Protein AF-A0A6I1F9F4-F1 (afdb_monomer_lite)

Foldseek 3Di:
DPPPVVVVVVVVLVVCLVPLPDPPPDQPDPVRHGLCVQCVDPQLVVLQVCLVVQWWKFWDFAPDPDTDDTWHFSHRRRQWTWTANDNVDGPDIDIDGSVRTPHIDTD

Sequence (107 aa):
MVDDSNESVFQLIQQFAVSCNLPTHNNNCTCGREKSDCQNSSLASDLASAGRFGIPVSLFVEGQVEPLDPLSVLNVCDCLVILTDDVSNPSFFYVFTTCSINGFVTE

Radius of gyration: 13.98 Å; chains: 1; bounding box: 34×39×30 Å

Secondary structure (DSSP, 8-state):
---HHHHHHHHHHHHHHHH-------SB-TTSSBHHHHHTSHHHHHHHHHHHHT--EEEEETT-SSPPPPBEEEEEETTEEEEES-SSS-S-EEEEEGGGEEEEEE-

Structure (mmCIF, N/CA/C/O backbone):
data_AF-A0A6I1F9F4-F1
#
_entry.id   AF-A0A6I1F9F4-F1
#
loop_
_atom_site.group_PDB
_atom_site.id
_atom_site.type_symbol
_atom_site.label_atom_id
_atom_site.label_alt_id
_atom_site.label_comp_id
_atom_site.label_asym_id
_atom_site.label_entity_id
_atom_site.label_seq_id
_atom_site.pdbx_PDB_ins_code
_atom_site.Cartn_x
_atom_site.Cartn_y
_atom_site.Cartn_z
_atom_site.occupancy
_atom_site.B_iso_or_equiv
_atom_site.auth_seq_id
_atom_site.auth_comp_id
_atom_site.auth_asym_id
_atom_site.auth_atom_id
_atom_site.pdbx_PDB_model_num
ATOM 1 N N . MET A 1 1 ? 15.067 28.239 -2.906 1.00 43.44 1 MET A N 1
ATOM 2 C CA . MET A 1 1 ? 13.721 28.354 -2.319 1.00 43.44 1 MET A CA 1
ATOM 3 C C . MET A 1 1 ? 13.159 26.956 -2.354 1.00 43.44 1 MET A C 1
ATOM 5 O O . MET A 1 1 ? 12.851 26.480 -3.437 1.00 43.44 1 MET A O 1
ATOM 9 N N . VAL A 1 2 ? 13.240 26.254 -1.226 1.00 48.97 2 VAL A N 1
ATOM 10 C CA . VAL A 1 2 ? 12.591 24.949 -1.078 1.00 48.97 2 VAL A CA 1
ATOM 11 C C . VAL A 1 2 ? 11.096 25.246 -1.055 1.00 48.97 2 VAL A C 1
ATOM 13 O O . VAL A 1 2 ? 10.675 26.222 -0.440 1.00 48.97 2 VAL A O 1
ATOM 16 N N . ASP A 1 3 ? 10.338 24.521 -1.860 1.00 54.44 3 ASP A N 1
ATOM 17 C CA . ASP A 1 3 ? 8.913 24.752 -2.051 1.00 54.44 3 ASP A CA 1
ATOM 18 C C . ASP A 1 3 ? 8.164 24.286 -0.793 1.00 54.44 3 ASP A C 1
ATOM 20 O O . ASP A 1 3 ? 7.819 23.111 -0.677 1.00 54.44 3 ASP A O 1
ATOM 24 N N . ASP A 1 4 ? 7.969 25.200 0.169 1.00 62.16 4 ASP A N 1
ATOM 25 C CA . ASP A 1 4 ? 7.296 24.968 1.464 1.00 62.16 4 ASP A CA 1
ATOM 26 C C . ASP A 1 4 ? 5.935 24.254 1.307 1.00 62.16 4 ASP A C 1
ATOM 28 O O . ASP A 1 4 ? 5.444 23.594 2.228 1.00 62.16 4 ASP A O 1
ATOM 32 N N . SER A 1 5 ? 5.316 24.351 0.125 1.00 64.38 5 SER A N 1
ATOM 33 C CA . SER A 1 5 ? 4.062 23.672 -0.191 1.00 64.38 5 SER A CA 1
ATOM 34 C C . SER A 1 5 ? 4.210 22.147 -0.304 1.00 64.38 5 SER A C 1
ATOM 36 O O . SER A 1 5 ? 3.360 21.417 0.208 1.00 64.38 5 SER A O 1
ATOM 38 N N . ASN A 1 6 ? 5.306 21.647 -0.886 1.00 66.88 6 ASN A N 1
ATOM 39 C CA . ASN A 1 6 ? 5.526 20.210 -1.083 1.00 66.88 6 ASN A CA 1
ATOM 40 C C . ASN A 1 6 ? 5.860 19.499 0.230 1.00 66.88 6 ASN A C 1
ATOM 42 O O . ASN A 1 6 ? 5.352 18.408 0.482 1.00 66.88 6 ASN A O 1
ATOM 46 N N . GLU A 1 7 ? 6.657 20.132 1.094 1.00 74.44 7 GLU A N 1
ATOM 47 C CA . GLU A 1 7 ? 6.973 19.592 2.421 1.00 74.44 7 GLU A CA 1
ATOM 48 C C . GLU A 1 7 ? 5.710 19.507 3.295 1.00 74.44 7 GLU A C 1
ATOM 50 O O . GLU A 1 7 ? 5.474 18.504 3.969 1.00 74.44 7 GLU A O 1
ATOM 55 N N . SER A 1 8 ? 4.827 20.504 3.189 1.00 79.00 8 SER A N 1
ATOM 56 C CA . SER A 1 8 ? 3.533 20.516 3.879 1.00 79.00 8 SER A CA 1
ATOM 57 C C . SER A 1 8 ? 2.599 19.391 3.407 1.00 79.00 8 SER A C 1
ATOM 59 O O . SER A 1 8 ? 1.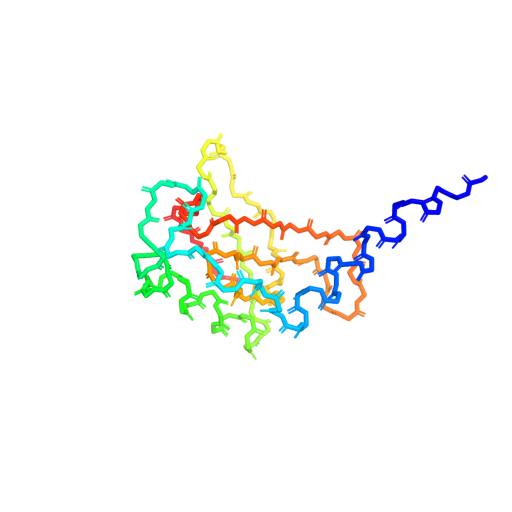945 18.744 4.225 1.00 79.00 8 SER A O 1
ATOM 61 N N . VAL A 1 9 ? 2.539 19.122 2.095 1.00 82.06 9 VAL A N 1
ATOM 62 C CA . VAL A 1 9 ? 1.735 18.020 1.530 1.00 82.06 9 VAL A CA 1
ATOM 63 C C . VAL A 1 9 ? 2.296 16.661 1.944 1.00 82.06 9 VAL A C 1
ATOM 65 O O . VAL A 1 9 ? 1.536 15.770 2.320 1.00 82.06 9 VAL A O 1
ATOM 68 N N . PHE A 1 10 ? 3.618 16.507 1.924 1.00 83.75 10 PHE A N 1
ATOM 69 C CA . PHE A 1 10 ? 4.281 15.276 2.339 1.00 83.75 10 PHE A CA 1
ATOM 70 C C . PHE A 1 10 ? 3.988 14.943 3.808 1.00 83.75 10 PHE A C 1
ATOM 72 O O . PHE A 1 10 ? 3.551 13.835 4.127 1.00 83.75 10 PHE A O 1
ATOM 79 N N . 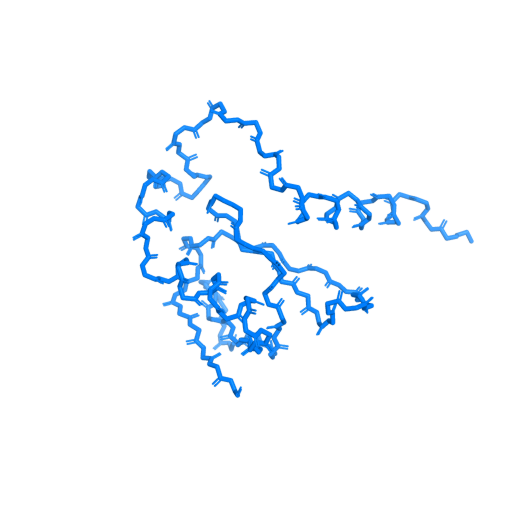GLN A 1 11 ? 4.127 15.933 4.697 1.00 83.75 11 GLN A N 1
ATOM 80 C CA . GLN A 1 11 ? 3.783 15.784 6.112 1.00 83.75 11 GLN A CA 1
ATOM 81 C C . GLN A 1 11 ? 2.295 15.485 6.320 1.00 83.75 11 GLN A C 1
ATOM 83 O O . GLN A 1 11 ? 1.948 14.688 7.192 1.00 83.75 11 GLN A O 1
ATOM 88 N N . LEU A 1 12 ? 1.409 16.071 5.510 1.00 83.44 12 LEU A N 1
ATOM 89 C CA . LEU A 1 12 ? -0.022 15.781 5.572 1.00 83.44 12 LEU A CA 1
ATOM 90 C C . LEU A 1 12 ? -0.319 14.315 5.228 1.00 83.44 12 LEU A C 1
ATOM 92 O O . LEU A 1 12 ? -1.084 13.673 5.946 1.00 83.44 12 LEU A O 1
ATOM 96 N N . ILE A 1 13 ? 0.295 13.768 4.173 1.00 81.81 13 ILE A N 1
ATOM 97 C CA . ILE A 1 13 ? 0.127 12.356 3.787 1.00 81.81 13 ILE A CA 1
ATOM 98 C C . ILE A 1 13 ? 0.666 11.436 4.883 1.00 81.81 13 ILE A C 1
ATOM 100 O O . ILE A 1 13 ? 0.011 10.458 5.239 1.00 81.81 13 ILE A O 1
ATOM 104 N N . GLN A 1 14 ? 1.810 11.775 5.476 1.00 84.38 14 GLN A N 1
ATOM 105 C CA . GLN A 1 14 ? 2.377 11.008 6.581 1.00 84.38 14 GLN A CA 1
ATOM 106 C C . GLN A 1 14 ? 1.454 11.009 7.812 1.00 84.38 14 GLN A C 1
ATOM 108 O O . GLN A 1 14 ? 1.155 9.953 8.370 1.00 84.38 14 GLN A O 1
ATOM 113 N N . GLN A 1 15 ? 0.940 12.175 8.217 1.00 84.38 15 GLN A N 1
ATOM 114 C CA . GLN A 1 15 ? -0.020 12.282 9.323 1.00 84.38 15 GLN A CA 1
ATOM 115 C C . GLN A 1 15 ? -1.329 11.544 9.022 1.00 84.38 15 GLN A C 1
ATOM 117 O O . GLN A 1 15 ? -1.910 10.903 9.904 1.00 84.38 15 GLN A O 1
ATOM 122 N N . PHE A 1 16 ? -1.790 11.605 7.774 1.00 83.81 16 PHE A N 1
ATOM 123 C CA . PHE A 1 16 ? -2.958 10.872 7.311 1.00 83.81 16 PHE A CA 1
ATOM 124 C C . PHE A 1 16 ? -2.747 9.358 7.409 1.00 83.81 16 PHE A C 1
ATOM 126 O O . PHE A 1 16 ? -3.592 8.663 7.971 1.00 83.81 16 PHE A O 1
ATOM 133 N N . ALA A 1 17 ? -1.599 8.859 6.950 1.00 84.00 17 ALA A N 1
ATOM 134 C CA . ALA A 1 17 ? -1.261 7.444 6.999 1.00 84.00 17 ALA A CA 1
ATOM 135 C C . ALA A 1 17 ? -1.192 6.905 8.429 1.00 84.00 17 ALA A C 1
ATOM 137 O O . ALA A 1 17 ? -1.635 5.791 8.686 1.00 84.00 17 ALA A O 1
ATOM 138 N N . VAL A 1 18 ? -0.691 7.702 9.374 1.00 82.00 18 VAL A N 1
ATOM 139 C CA . VAL A 1 18 ? -0.614 7.304 10.786 1.00 82.00 18 VAL A CA 1
ATOM 140 C C . VAL A 1 18 ? -1.984 7.335 11.466 1.00 82.00 18 VAL A C 1
ATOM 142 O O . VAL A 1 18 ? -2.292 6.459 12.271 1.00 82.00 18 VAL A O 1
ATOM 145 N N . SER A 1 19 ? -2.813 8.339 11.173 1.00 80.56 19 SER A N 1
ATOM 146 C CA . SER A 1 19 ? -4.075 8.547 11.894 1.00 80.56 19 SER A CA 1
ATOM 147 C C . SER A 1 19 ? -5.283 7.836 11.283 1.00 80.56 19 SER A C 1
ATOM 149 O O . SER A 1 19 ? -6.260 7.613 11.993 1.00 80.56 19 SER A O 1
ATOM 151 N N . CYS A 1 20 ? -5.255 7.512 9.984 1.00 79.88 20 CYS A N 1
ATOM 152 C CA . CYS A 1 20 ? -6.416 7.063 9.204 1.00 79.88 20 CYS A CA 1
ATOM 153 C C . CYS A 1 20 ? -7.697 7.885 9.463 1.00 79.88 20 CYS A C 1
ATOM 155 O O . CYS A 1 20 ? -8.809 7.360 9.366 1.00 79.88 20 CYS A O 1
ATOM 157 N N . ASN A 1 21 ? -7.572 9.176 9.791 1.00 65.19 21 ASN A N 1
ATOM 158 C CA . ASN A 1 21 ? -8.711 10.043 10.087 1.00 65.19 21 ASN A CA 1
ATOM 159 C C . ASN A 1 21 ? -9.422 10.458 8.793 1.00 65.19 21 ASN A C 1
ATOM 161 O O . ASN A 1 21 ? -9.326 11.597 8.337 1.00 65.19 21 ASN A O 1
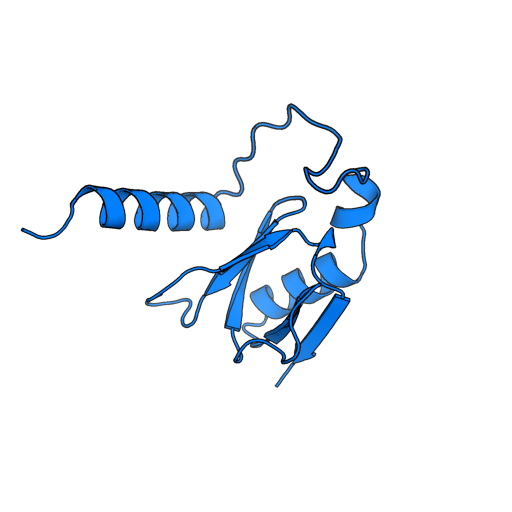ATOM 165 N N . LEU A 1 22 ? -10.142 9.519 8.183 1.00 63.09 22 LEU A N 1
ATOM 166 C CA . LEU A 1 22 ? -11.062 9.810 7.095 1.00 63.09 22 LEU A CA 1
ATOM 167 C C . LEU A 1 22 ? -12.386 10.313 7.683 1.00 63.09 22 LEU A C 1
ATOM 169 O O . LEU A 1 22 ? -12.975 9.614 8.513 1.00 63.09 22 LEU A O 1
ATOM 173 N N . PRO A 1 23 ? -12.897 11.487 7.265 1.00 54.94 23 PRO A N 1
ATOM 174 C CA . PRO A 1 23 ? -14.267 11.861 7.580 1.00 54.94 23 PRO A CA 1
ATOM 175 C C . PRO A 1 23 ? -15.201 10.768 7.046 1.00 54.94 23 PRO A C 1
ATOM 177 O O . PRO A 1 23 ? -15.279 10.525 5.844 1.00 54.94 23 PRO A O 1
ATOM 180 N N . THR A 1 24 ? -15.899 10.087 7.953 1.00 53.31 24 THR A N 1
ATOM 181 C CA . THR A 1 24 ? -16.736 8.895 7.717 1.00 53.31 24 THR A CA 1
ATOM 182 C C . THR A 1 24 ? -18.044 9.196 6.979 1.00 53.31 24 THR A C 1
ATOM 184 O O . THR A 1 24 ? -19.049 8.517 7.164 1.00 53.31 24 THR A O 1
ATOM 187 N N . HIS A 1 25 ? -18.066 10.219 6.129 1.00 48.72 25 HIS A N 1
ATOM 188 C CA . HIS A 1 25 ? -19.299 10.736 5.544 1.00 48.72 25 HIS A CA 1
ATOM 189 C C . HIS A 1 25 ? -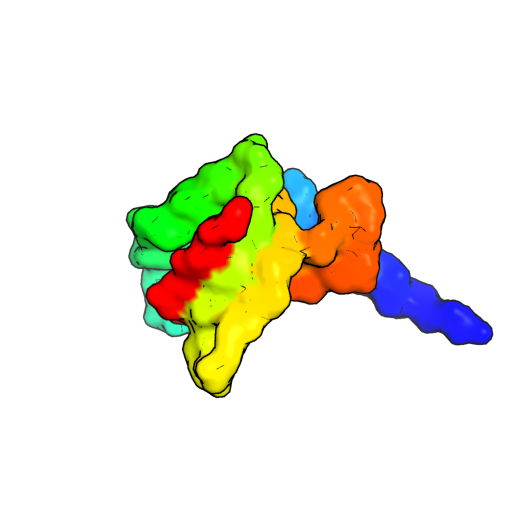19.718 10.063 4.233 1.00 48.72 25 HIS A C 1
ATOM 191 O O . HIS A 1 25 ? -20.753 10.437 3.687 1.00 48.72 25 HIS A O 1
ATOM 197 N N . ASN A 1 26 ? -18.979 9.063 3.736 1.00 59.38 26 ASN A N 1
ATOM 198 C CA . ASN A 1 26 ? -19.348 8.363 2.509 1.00 59.38 26 ASN A CA 1
ATOM 199 C C . ASN A 1 26 ? -19.216 6.840 2.653 1.00 59.38 26 ASN A C 1
ATOM 201 O O . ASN A 1 26 ? -18.151 6.328 2.992 1.00 59.38 26 ASN A O 1
ATOM 205 N N . ASN A 1 27 ? -20.309 6.122 2.380 1.00 62.91 27 ASN A N 1
ATOM 206 C CA . ASN A 1 27 ? -20.346 4.653 2.369 1.00 62.91 27 ASN A CA 1
ATOM 207 C C . ASN A 1 27 ? -19.792 4.060 1.062 1.00 62.91 27 ASN A C 1
ATOM 209 O O . ASN A 1 27 ? -19.745 2.842 0.911 1.00 62.91 27 ASN A O 1
ATOM 213 N N . ASN A 1 28 ? -19.372 4.909 0.123 1.00 64.31 28 ASN A N 1
ATOM 214 C CA . ASN A 1 28 ? -18.853 4.505 -1.176 1.00 64.31 28 ASN A CA 1
ATOM 215 C C . ASN A 1 28 ? -17.385 4.900 -1.307 1.00 64.31 28 ASN A C 1
ATOM 217 O O . ASN A 1 28 ? -16.996 6.009 -0.932 1.00 64.31 28 ASN A O 1
ATOM 221 N N . CYS A 1 29 ? -16.590 4.018 -1.907 1.00 69.69 29 CYS A N 1
ATOM 222 C CA . CYS A 1 29 ? -15.265 4.379 -2.386 1.00 69.69 29 CYS A CA 1
ATOM 223 C C . CYS A 1 29 ? -15.397 5.263 -3.637 1.00 69.69 29 CYS A C 1
ATOM 225 O O . CYS A 1 29 ? -16.315 5.097 -4.445 1.00 69.69 29 CYS A O 1
ATOM 227 N N . THR A 1 30 ? -14.417 6.133 -3.885 1.00 68.25 30 THR A N 1
ATOM 228 C CA . THR A 1 30 ? -14.345 6.972 -5.100 1.00 68.25 30 THR A CA 1
ATOM 229 C C . THR A 1 30 ? -14.256 6.165 -6.403 1.00 68.25 30 THR A C 1
ATOM 231 O O . THR A 1 30 ? -14.442 6.719 -7.480 1.00 68.25 30 THR A O 1
ATOM 234 N N . CYS A 1 31 ? -14.012 4.855 -6.312 1.00 68.50 31 CYS A N 1
ATOM 235 C CA . CYS A 1 31 ? -13.971 3.913 -7.428 1.00 68.50 31 CYS A CA 1
ATOM 236 C C . CYS A 1 31 ? -15.359 3.387 -7.862 1.00 68.50 31 CYS A C 1
ATOM 238 O O . CYS A 1 31 ? -15.441 2.456 -8.658 1.00 68.50 31 CYS A O 1
ATOM 240 N N . GLY A 1 32 ? -16.454 3.928 -7.312 1.00 67.81 32 GLY A N 1
ATOM 241 C CA . GLY A 1 32 ? -17.821 3.525 -7.666 1.00 67.81 32 GLY A CA 1
ATOM 242 C C . GLY A 1 32 ? -18.273 2.188 -7.069 1.00 67.81 32 GLY A C 1
ATOM 243 O O . GLY A 1 32 ? -19.329 1.688 -7.446 1.00 67.81 32 GLY A O 1
ATOM 244 N N . ARG A 1 33 ? -17.492 1.618 -6.143 1.00 69.12 33 ARG A N 1
ATOM 245 C CA . ARG A 1 33 ? -17.848 0.421 -5.368 1.00 69.12 33 ARG A CA 1
ATOM 246 C C . ARG A 1 33 ? -18.244 0.790 -3.947 1.00 69.12 33 ARG A C 1
ATOM 248 O O . ARG A 1 33 ? -17.791 1.812 -3.417 1.00 69.12 33 ARG A O 1
ATOM 255 N N . GLU A 1 34 ? -19.062 -0.058 -3.332 1.00 72.75 34 GLU A N 1
ATOM 256 C CA . GLU A 1 34 ? -19.361 0.086 -1.914 1.00 72.75 34 GLU A CA 1
ATOM 257 C C . GLU A 1 34 ? -18.084 -0.104 -1.099 1.00 72.75 34 GLU A C 1
ATOM 259 O O . GLU A 1 34 ? -17.221 -0.930 -1.404 1.00 72.75 34 GLU A O 1
ATOM 264 N N . LYS A 1 35 ? -17.966 0.680 -0.033 1.00 70.12 35 LYS A N 1
ATOM 265 C CA . LYS A 1 35 ? -16.835 0.626 0.886 1.00 70.12 35 LYS A CA 1
ATOM 266 C C . LYS A 1 35 ? -16.599 -0.779 1.440 1.00 70.12 35 LYS A C 1
ATOM 268 O O . LYS A 1 35 ? -15.455 -1.220 1.519 1.00 70.12 35 LYS A O 1
ATOM 273 N N . SER A 1 36 ? -17.671 -1.509 1.739 1.00 69.31 36 SER A N 1
ATOM 274 C CA . SER A 1 36 ? -17.621 -2.901 2.191 1.00 69.31 36 SER A CA 1
ATOM 275 C C . SER A 1 36 ? -16.948 -3.841 1.197 1.00 69.31 36 SER A C 1
ATOM 277 O O . SER A 1 36 ? -16.230 -4.735 1.634 1.00 69.31 36 SER A O 1
ATOM 279 N N . ASP A 1 37 ? -17.130 -3.642 -0.108 1.00 71.81 37 ASP A N 1
ATOM 280 C CA . ASP A 1 37 ? -16.555 -4.526 -1.131 1.00 71.81 37 ASP A CA 1
ATOM 281 C C . ASP A 1 37 ? -15.036 -4.371 -1.215 1.00 71.81 37 ASP A C 1
ATOM 283 O O . ASP A 1 37 ? -14.301 -5.318 -1.493 1.00 71.81 37 ASP A O 1
ATOM 287 N N . CYS A 1 38 ? -14.559 -3.161 -0.950 1.00 73.19 38 CYS A N 1
ATOM 288 C CA . CYS A 1 38 ? -13.154 -2.802 -1.046 1.00 73.19 38 CYS A CA 1
ATOM 289 C C . CYS A 1 38 ? -12.412 -3.061 0.267 1.00 73.19 38 CYS A C 1
ATOM 291 O O . CYS A 1 38 ? -11.322 -3.633 0.254 1.00 73.19 38 CYS A O 1
ATOM 293 N N . GLN A 1 39 ? -13.015 -2.684 1.398 1.00 69.12 39 GLN A N 1
ATOM 294 C CA . GLN A 1 39 ? -12.452 -2.880 2.735 1.00 69.12 39 GLN A CA 1
ATOM 295 C C . GLN A 1 39 ? -12.437 -4.345 3.170 1.00 69.12 39 GLN A C 1
ATOM 297 O O . GLN A 1 39 ? -11.477 -4.773 3.803 1.00 69.12 39 GLN A O 1
ATOM 302 N N . ASN A 1 40 ? -13.483 -5.113 2.846 1.00 66.19 40 ASN A N 1
ATOM 303 C CA . ASN A 1 40 ? -13.575 -6.525 3.235 1.00 66.19 40 ASN A CA 1
ATOM 304 C C . ASN A 1 40 ? -12.991 -7.463 2.174 1.00 66.19 40 ASN A C 1
ATOM 306 O O . ASN A 1 40 ? -13.187 -8.677 2.245 1.00 66.19 40 ASN A O 1
ATOM 310 N N . SER A 1 41 ? -12.293 -6.918 1.177 1.00 77.88 41 SER A N 1
ATOM 311 C CA . SER A 1 41 ? -11.546 -7.743 0.240 1.00 77.88 41 SER A CA 1
ATOM 312 C C . SER A 1 41 ? -10.365 -8.399 0.959 1.00 77.88 41 SER A C 1
ATOM 314 O O . SER A 1 41 ? -9.689 -7.763 1.772 1.00 77.88 41 SER A O 1
ATOM 316 N N . SER A 1 42 ? -10.081 -9.663 0.628 1.00 85.38 42 SER A N 1
ATOM 317 C CA . SER A 1 42 ? -8.882 -10.352 1.128 1.00 85.38 42 SER A CA 1
ATOM 318 C C . SER A 1 42 ? -7.610 -9.574 0.779 1.00 85.38 42 SER A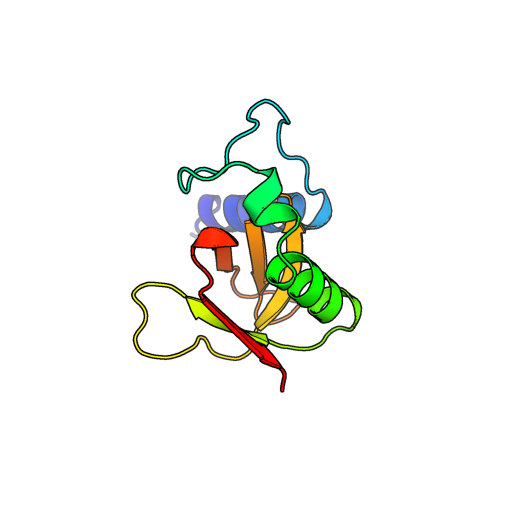 C 1
ATOM 320 O O . SER A 1 42 ? -6.685 -9.495 1.574 1.00 85.38 42 SER A O 1
ATOM 322 N N . LEU A 1 43 ? -7.609 -8.893 -0.369 1.00 89.88 43 LEU A N 1
ATOM 323 C CA . LEU A 1 43 ? -6.522 -8.031 -0.813 1.00 89.88 43 LEU A CA 1
ATOM 324 C C . LEU A 1 43 ? -6.193 -6.925 0.204 1.00 89.88 43 LEU A C 1
ATOM 326 O O . LEU A 1 43 ? -5.031 -6.739 0.555 1.00 89.88 43 LEU A O 1
ATOM 330 N N . ALA A 1 44 ? -7.205 -6.205 0.698 1.00 89.50 44 ALA A N 1
ATOM 331 C CA . ALA A 1 44 ? -7.004 -5.144 1.680 1.00 89.50 44 ALA A CA 1
ATOM 332 C C . ALA A 1 44 ? -6.473 -5.699 3.011 1.00 89.50 44 ALA A C 1
ATOM 334 O O . ALA A 1 44 ? -5.553 -5.122 3.595 1.00 89.50 44 ALA A O 1
ATOM 335 N N . SER A 1 45 ? -7.010 -6.836 3.474 1.00 90.06 45 SER A N 1
ATOM 336 C CA . SER A 1 45 ? -6.532 -7.482 4.702 1.00 90.06 45 SER A CA 1
ATOM 337 C C . SER A 1 45 ? -5.113 -8.032 4.574 1.00 90.06 45 SER A C 1
ATOM 339 O O . SER A 1 45 ? -4.335 -7.946 5.528 1.00 90.06 45 SER A O 1
ATOM 341 N N . ASP A 1 46 ? -4.756 -8.566 3.409 1.00 94.00 46 ASP A N 1
ATOM 342 C CA . ASP A 1 46 ? -3.440 -9.149 3.171 1.00 94.00 46 ASP A CA 1
ATOM 343 C C . ASP A 1 46 ? -2.377 -8.050 3.038 1.00 94.00 46 ASP A C 1
ATOM 345 O O . ASP A 1 46 ? -1.322 -8.148 3.660 1.00 94.00 46 ASP A O 1
ATOM 349 N N . LEU A 1 47 ? -2.684 -6.942 2.352 1.00 94.12 47 LEU A N 1
ATOM 350 C CA . LEU A 1 47 ? -1.815 -5.758 2.302 1.00 94.12 47 LEU A CA 1
ATOM 351 C C . LEU A 1 47 ? -1.624 -5.126 3.687 1.00 94.12 47 LEU A C 1
ATOM 353 O O . LEU A 1 47 ? -0.504 -4.787 4.068 1.00 94.12 47 LEU A O 1
ATOM 357 N N . ALA A 1 48 ? -2.695 -5.016 4.480 1.00 92.94 48 ALA A N 1
ATOM 358 C CA . ALA A 1 48 ? -2.593 -4.553 5.862 1.00 92.94 48 ALA A CA 1
ATOM 359 C C . ALA A 1 48 ? -1.711 -5.487 6.710 1.00 92.94 48 ALA A C 1
ATOM 361 O O . ALA A 1 48 ? -0.982 -5.031 7.592 1.00 92.94 48 ALA A O 1
ATOM 362 N N . SER A 1 49 ? -1.760 -6.794 6.443 1.00 94.00 49 SER A N 1
ATOM 363 C CA . SER A 1 49 ? -0.911 -7.778 7.116 1.00 94.00 49 SER A CA 1
ATOM 364 C C . SER A 1 49 ? 0.548 -7.647 6.683 1.00 94.00 49 SER A C 1
ATOM 366 O O . SER A 1 49 ? 1.419 -7.625 7.548 1.00 94.00 49 SER A O 1
ATOM 368 N N . ALA A 1 50 ? 0.817 -7.472 5.387 1.00 94.44 50 ALA A N 1
ATOM 369 C CA . ALA A 1 50 ? 2.159 -7.213 4.871 1.00 94.44 50 ALA A CA 1
ATOM 370 C C . ALA A 1 50 ? 2.792 -5.991 5.556 1.00 94.44 50 ALA A C 1
ATOM 372 O O . ALA A 1 50 ? 3.892 -6.097 6.093 1.00 94.44 50 ALA A O 1
ATOM 373 N N . GLY A 1 51 ? 2.050 -4.883 5.677 1.00 92.75 51 GLY A N 1
ATOM 374 C CA . GLY A 1 51 ? 2.506 -3.696 6.409 1.00 92.75 51 GLY A CA 1
ATOM 375 C C . GLY A 1 51 ? 2.824 -3.969 7.883 1.00 92.75 51 GLY A C 1
ATOM 376 O O . GLY A 1 51 ? 3.870 -3.561 8.381 1.00 92.75 51 GLY A O 1
ATOM 377 N N . ARG A 1 52 ? 1.977 -4.736 8.585 1.00 92.62 52 ARG A N 1
ATOM 378 C CA . ARG A 1 52 ? 2.212 -5.113 9.995 1.00 92.62 52 ARG A CA 1
ATOM 379 C C . ARG A 1 52 ? 3.465 -5.958 10.199 1.00 92.62 52 ARG A C 1
ATOM 381 O O . ARG A 1 52 ? 4.105 -5.837 11.241 1.00 92.62 52 ARG A O 1
ATOM 388 N N . PHE A 1 53 ? 3.784 -6.827 9.246 1.00 93.38 53 PHE A N 1
ATOM 389 C CA . PHE A 1 53 ? 4.972 -7.677 9.302 1.00 93.38 53 PHE A CA 1
ATOM 390 C C . PHE A 1 53 ? 6.205 -7.032 8.657 1.00 93.38 53 PHE A C 1
ATOM 392 O O . PHE A 1 53 ? 7.275 -7.634 8.692 1.00 93.38 53 PHE A O 1
ATOM 399 N N . GLY A 1 54 ? 6.077 -5.822 8.101 1.00 92.19 54 GLY A N 1
ATOM 400 C CA . GLY A 1 54 ? 7.160 -5.149 7.388 1.00 92.19 54 GLY A CA 1
ATOM 401 C C . GLY A 1 54 ? 7.583 -5.885 6.115 1.00 92.19 54 GLY A C 1
ATOM 402 O O . GLY A 1 54 ? 8.755 -5.844 5.758 1.00 92.19 54 GLY A O 1
ATOM 403 N N . ILE A 1 55 ? 6.652 -6.593 5.469 1.00 94.38 55 ILE A N 1
ATOM 404 C CA . ILE A 1 55 ? 6.894 -7.335 4.230 1.00 94.38 55 ILE A CA 1
ATOM 405 C C . ILE A 1 55 ? 6.689 -6.372 3.051 1.00 94.38 55 ILE A C 1
ATOM 407 O O . ILE A 1 55 ? 5.577 -5.851 2.898 1.00 94.38 55 ILE A O 1
ATOM 411 N N . PRO A 1 56 ? 7.719 -6.122 2.224 1.00 94.94 56 PRO A N 1
ATOM 412 C CA . PRO A 1 56 ? 7.577 -5.323 1.015 1.00 94.94 56 PRO A CA 1
ATOM 413 C C . PRO A 1 56 ? 6.638 -5.991 0.007 1.00 94.94 56 PRO A C 1
ATOM 415 O O . PRO A 1 56 ? 6.570 -7.218 -0.092 1.00 94.94 56 PRO A O 1
ATOM 418 N N . VAL A 1 57 ? 5.920 -5.175 -0.761 1.00 95.94 57 VAL A N 1
ATOM 419 C CA . VAL A 1 57 ? 4.983 -5.641 -1.786 1.00 95.94 57 VAL A CA 1
ATOM 420 C C . VAL A 1 57 ? 5.201 -4.922 -3.109 1.00 95.94 57 VAL A C 1
ATOM 422 O O . VAL A 1 57 ? 5.349 -3.702 -3.144 1.00 95.94 57 VAL A O 1
ATOM 425 N N . SER A 1 58 ? 5.127 -5.667 -4.207 1.00 95.56 58 SER A N 1
ATOM 426 C CA . SER A 1 58 ? 5.011 -5.110 -5.557 1.00 95.56 58 SER A CA 1
ATOM 427 C C . SER A 1 58 ? 3.558 -5.177 -6.001 1.00 95.56 58 SER A C 1
ATOM 429 O O . SER A 1 58 ? 2.975 -6.262 -6.099 1.00 95.56 58 SER A O 1
ATOM 431 N N . LEU A 1 59 ? 2.949 -4.014 -6.240 1.00 94.44 59 LEU A N 1
ATOM 432 C CA . LEU A 1 59 ? 1.538 -3.910 -6.612 1.00 94.44 59 LEU A CA 1
ATOM 433 C C . LEU A 1 59 ? 1.337 -4.016 -8.124 1.00 94.44 59 LEU A C 1
ATOM 435 O O . LEU A 1 59 ? 2.068 -3.407 -8.902 1.00 94.44 59 LEU A O 1
ATOM 439 N N . PHE A 1 60 ? 0.265 -4.700 -8.519 1.00 93.62 60 PHE A N 1
ATOM 440 C CA . PHE A 1 60 ? -0.277 -4.673 -9.874 1.00 93.62 60 PHE A CA 1
ATOM 441 C C . PHE A 1 60 ? -1.461 -3.713 -9.902 1.00 93.62 60 PHE A C 1
ATOM 443 O O . PHE A 1 60 ? -2.549 -4.048 -9.427 1.00 93.62 60 PHE A O 1
ATOM 450 N N . VAL A 1 61 ? -1.255 -2.517 -10.444 1.00 92.06 61 VAL A N 1
ATOM 451 C CA . VAL A 1 61 ? -2.287 -1.476 -10.521 1.00 92.06 61 VAL A CA 1
ATOM 452 C C . VAL A 1 61 ? -2.948 -1.492 -11.900 1.00 92.06 61 VAL A C 1
ATOM 454 O O . VAL A 1 61 ? -2.296 -1.710 -12.921 1.00 92.06 61 VAL A O 1
ATOM 457 N N . GLU A 1 62 ? -4.261 -1.277 -11.948 1.00 88.31 62 GLU A N 1
ATOM 458 C CA . GLU A 1 62 ? -5.021 -1.197 -13.194 1.00 88.31 62 GLU A CA 1
ATOM 459 C C . GLU A 1 62 ? -4.432 -0.141 -14.144 1.00 88.31 62 GLU A C 1
ATOM 461 O O . GLU A 1 62 ? -4.138 0.989 -13.754 1.00 88.31 62 GLU A O 1
ATOM 466 N N . GLY A 1 63 ? -4.253 -0.519 -15.412 1.00 86.94 63 GLY A N 1
ATOM 467 C CA . GLY A 1 63 ? -3.685 0.350 -16.445 1.00 86.94 63 GLY A CA 1
ATOM 468 C C . GLY A 1 63 ? -2.154 0.394 -16.487 1.00 86.94 63 GLY A C 1
ATOM 469 O O . GLY A 1 63 ? -1.609 0.958 -17.435 1.00 86.94 63 GLY A O 1
ATOM 470 N N . GLN A 1 64 ? -1.452 -0.220 -15.528 1.00 86.81 64 GLN A N 1
ATOM 471 C CA . GLN A 1 64 ? -0.002 -0.400 -15.605 1.00 86.81 64 GLN A CA 1
ATOM 472 C C . GLN A 1 64 ? 0.365 -1.693 -16.344 1.00 86.81 64 GLN A C 1
ATOM 474 O O . GLN A 1 64 ? -0.338 -2.700 -16.263 1.00 86.81 64 GLN A O 1
ATOM 479 N N . VAL A 1 65 ? 1.469 -1.642 -17.094 1.00 87.06 65 VAL A N 1
ATOM 480 C CA . VAL A 1 65 ? 2.005 -2.793 -17.844 1.00 87.06 65 VAL A CA 1
ATOM 481 C C . VAL A 1 65 ? 2.928 -3.636 -16.966 1.00 87.06 65 VAL A C 1
ATOM 483 O O . VAL A 1 65 ? 2.934 -4.859 -17.083 1.00 87.06 65 VAL A O 1
ATOM 486 N N . GLU A 1 66 ? 3.676 -2.984 -16.077 1.00 90.00 66 GLU A N 1
ATOM 487 C CA . GLU A 1 66 ? 4.614 -3.619 -15.153 1.00 90.00 66 GLU A CA 1
ATOM 488 C C . GLU A 1 66 ? 4.217 -3.318 -13.701 1.00 90.00 66 GLU A C 1
ATOM 490 O O . GLU A 1 66 ? 3.586 -2.284 -13.451 1.00 90.00 66 GLU A O 1
ATOM 495 N N . PRO A 1 67 ? 4.543 -4.215 -12.750 1.00 88.62 67 PRO A N 1
ATOM 496 C CA . PRO A 1 67 ? 4.332 -3.957 -11.332 1.00 88.62 67 PRO A CA 1
ATOM 497 C C . PRO A 1 67 ? 5.179 -2.776 -10.862 1.00 88.62 67 PRO A C 1
ATOM 499 O O . PRO A 1 67 ? 6.215 -2.462 -11.448 1.00 88.62 67 PRO A O 1
ATOM 502 N N . LEU A 1 68 ? 4.774 -2.172 -9.751 1.00 90.50 68 LEU A N 1
ATOM 503 C CA . LEU A 1 68 ? 5.646 -1.243 -9.040 1.00 90.50 68 LEU A CA 1
ATOM 504 C C . LEU A 1 68 ? 6.846 -1.981 -8.436 1.00 90.50 68 LEU A C 1
ATOM 506 O O . LEU A 1 68 ? 6.731 -3.147 -8.037 1.00 90.50 68 LEU A O 1
ATOM 510 N N . ASP A 1 69 ? 7.961 -1.259 -8.299 1.00 92.88 69 ASP A N 1
ATOM 511 C CA . ASP A 1 69 ? 9.074 -1.683 -7.448 1.00 92.88 69 ASP A CA 1
ATOM 512 C C . ASP A 1 69 ? 8.558 -2.046 -6.040 1.00 92.88 69 ASP A C 1
ATOM 514 O O . ASP A 1 69 ? 7.506 -1.542 -5.633 1.00 92.88 69 ASP A O 1
ATOM 518 N N . PRO A 1 70 ? 9.246 -2.921 -5.287 1.00 94.88 70 PRO A N 1
ATOM 519 C CA . PRO A 1 70 ? 8.813 -3.296 -3.945 1.00 94.88 70 PRO A CA 1
ATOM 520 C C . PRO A 1 70 ? 8.661 -2.078 -3.024 1.00 94.88 70 PRO A C 1
ATOM 522 O O . PRO A 1 70 ? 9.587 -1.284 -2.853 1.00 94.88 70 PRO A O 1
ATOM 525 N N . LEU A 1 71 ? 7.488 -1.945 -2.403 1.00 95.56 71 LEU A N 1
ATOM 526 C CA . LEU A 1 71 ? 7.141 -0.853 -1.494 1.00 95.56 71 LEU A CA 1
ATOM 527 C C . LEU A 1 71 ? 6.704 -1.392 -0.135 1.00 95.56 71 LEU A C 1
ATOM 529 O O . LEU A 1 71 ? 6.087 -2.449 -0.021 1.00 95.56 71 LEU A O 1
ATOM 533 N N . SER A 1 72 ? 6.948 -0.611 0.907 1.00 95.31 72 SER A N 1
ATOM 534 C CA . SER A 1 72 ? 6.423 -0.871 2.242 1.00 95.31 72 SER A CA 1
ATOM 535 C C . SER A 1 72 ? 4.991 -0.355 2.360 1.00 95.31 72 SER A C 1
ATOM 537 O O . SER A 1 72 ? 4.721 0.819 2.094 1.00 95.31 72 SER A O 1
ATOM 539 N N . VAL A 1 73 ? 4.063 -1.205 2.807 1.00 94.62 73 VAL A N 1
ATOM 540 C CA . VAL A 1 73 ? 2.699 -0.767 3.140 1.00 94.62 73 VAL A CA 1
ATOM 541 C C . VAL A 1 73 ? 2.738 -0.036 4.477 1.00 94.62 73 VAL A C 1
ATOM 543 O O . VAL A 1 73 ? 2.958 -0.649 5.520 1.00 94.62 73 VAL A O 1
ATOM 546 N N . LEU A 1 74 ? 2.500 1.273 4.454 1.00 93.06 74 LEU A N 1
ATOM 547 C CA . LEU A 1 74 ? 2.477 2.087 5.664 1.00 93.06 74 LEU A CA 1
ATOM 548 C C . LEU A 1 74 ? 1.148 1.924 6.404 1.00 93.06 74 LEU A C 1
ATOM 550 O O . LEU A 1 74 ? 1.130 1.745 7.621 1.00 93.06 74 LEU A O 1
ATOM 554 N N . ASN A 1 75 ? 0.031 1.982 5.671 1.00 91.88 75 ASN A N 1
ATOM 555 C CA . ASN A 1 75 ? -1.290 1.713 6.226 1.00 91.88 75 ASN A CA 1
ATOM 556 C C . ASN A 1 75 ? -2.330 1.407 5.139 1.00 91.88 75 ASN A C 1
ATOM 558 O O . ASN A 1 75 ? -2.176 1.791 3.978 1.00 91.88 75 ASN A O 1
ATOM 562 N N . VAL A 1 76 ? -3.425 0.764 5.542 1.00 90.06 76 VAL A N 1
ATOM 563 C CA . VAL A 1 76 ? -4.637 0.603 4.732 1.00 90.06 76 VAL A CA 1
ATOM 564 C C . VAL A 1 76 ? -5.773 1.320 5.455 1.00 90.06 76 VAL A C 1
ATOM 566 O O . VAL A 1 76 ? -6.318 0.825 6.442 1.00 90.06 76 VAL A O 1
ATOM 569 N N . CYS A 1 77 ? -6.105 2.517 4.979 1.00 85.69 77 CYS A N 1
ATOM 570 C CA . CYS A 1 77 ? -7.155 3.359 5.535 1.00 85.69 77 CYS A CA 1
ATOM 571 C C . CYS A 1 77 ? -8.370 3.310 4.613 1.00 85.69 77 CYS A C 1
ATOM 573 O O . CYS A 1 77 ? -8.377 3.927 3.550 1.00 85.69 77 CYS A O 1
ATOM 575 N N . ASP A 1 78 ? -9.429 2.629 5.038 1.00 82.88 78 ASP A N 1
ATOM 576 C CA . ASP A 1 78 ? -10.636 2.501 4.225 1.00 82.88 78 ASP A CA 1
ATOM 577 C C . ASP A 1 78 ? -10.370 1.818 2.872 1.00 82.88 78 ASP A C 1
ATOM 579 O O . ASP A 1 78 ? -9.799 0.730 2.838 1.00 82.88 78 ASP A O 1
ATOM 583 N N . CYS A 1 79 ? -10.762 2.440 1.764 1.00 85.31 79 CYS A N 1
ATOM 584 C CA . CYS A 1 79 ? -10.449 1.965 0.430 1.00 85.31 79 CYS A CA 1
ATOM 585 C C . CYS A 1 79 ? -9.058 2.409 -0.032 1.00 85.31 79 CYS A C 1
ATOM 587 O O . CYS A 1 79 ? -8.770 2.240 -1.207 1.00 85.31 79 CYS A O 1
ATOM 589 N N . LEU A 1 80 ? -8.232 3.037 0.810 1.00 88.62 80 LEU A N 1
ATOM 590 C CA . LEU A 1 80 ? -6.928 3.571 0.423 1.00 88.62 80 LEU A CA 1
ATOM 591 C C . LEU A 1 80 ? -5.797 2.715 0.985 1.00 88.62 80 LEU A C 1
ATOM 593 O O . LEU A 1 80 ? -5.750 2.432 2.179 1.00 88.62 80 LEU A O 1
ATOM 597 N N . VAL A 1 81 ? -4.854 2.365 0.122 1.00 92.19 81 VAL A N 1
ATOM 598 C CA . VAL A 1 81 ? -3.578 1.747 0.476 1.00 92.19 81 VAL A CA 1
ATOM 599 C C . VAL A 1 81 ? -2.506 2.810 0.326 1.00 92.19 81 VAL A C 1
ATOM 601 O O . VAL A 1 81 ? -2.373 3.410 -0.741 1.00 92.19 81 VAL A O 1
ATOM 604 N N . ILE A 1 82 ? -1.765 3.048 1.402 1.00 93.38 82 ILE A N 1
ATOM 605 C CA . ILE A 1 82 ? -0.692 4.035 1.450 1.00 93.38 82 ILE A CA 1
ATOM 606 C C . ILE A 1 82 ? 0.625 3.281 1.555 1.00 93.38 82 ILE A C 1
ATOM 608 O O . ILE A 1 82 ? 0.816 2.484 2.477 1.00 93.38 82 ILE A O 1
ATOM 612 N N . LEU A 1 83 ? 1.523 3.537 0.611 1.00 94.94 83 LEU A N 1
ATOM 613 C CA . LEU A 1 83 ? 2.812 2.870 0.498 1.00 94.94 83 LEU A CA 1
ATOM 614 C C . LEU A 1 83 ? 3.954 3.877 0.428 1.00 94.94 83 LEU A C 1
ATOM 616 O O . LEU A 1 83 ? 3.751 5.035 0.062 1.00 94.94 83 LEU A O 1
ATOM 620 N N . THR A 1 84 ? 5.150 3.412 0.758 1.00 94.44 84 THR A N 1
ATOM 621 C CA . THR A 1 84 ? 6.392 4.189 0.762 1.00 94.44 84 THR A CA 1
ATOM 622 C C . THR A 1 84 ? 7.580 3.304 0.391 1.00 94.44 84 THR A C 1
ATOM 624 O O . THR A 1 84 ? 7.493 2.083 0.509 1.00 94.44 84 THR A O 1
ATOM 627 N N . ASP A 1 85 ? 8.691 3.898 -0.035 1.00 93.69 85 ASP A N 1
ATOM 628 C CA . ASP A 1 85 ? 9.974 3.201 -0.170 1.00 93.69 85 ASP A CA 1
ATOM 629 C C . ASP A 1 85 ? 10.526 2.727 1.176 1.00 93.69 85 ASP A C 1
ATOM 631 O O . ASP A 1 85 ? 10.901 1.566 1.320 1.00 93.69 85 ASP A O 1
ATOM 635 N N . ASP A 1 86 ? 10.531 3.609 2.174 1.00 89.19 86 ASP A N 1
ATOM 636 C CA . ASP A 1 86 ? 11.058 3.336 3.513 1.00 89.19 86 ASP A CA 1
ATOM 637 C C . ASP A 1 86 ? 10.068 3.837 4.575 1.00 89.19 86 ASP A C 1
ATOM 639 O O . ASP A 1 86 ? 9.528 4.941 4.485 1.00 89.19 86 ASP A O 1
ATOM 643 N N . VAL A 1 87 ? 9.793 3.009 5.584 1.00 86.62 87 VAL A N 1
ATOM 644 C CA . VAL A 1 87 ? 8.885 3.339 6.697 1.00 86.62 87 VAL A CA 1
ATOM 645 C C . VAL A 1 87 ? 9.530 4.310 7.693 1.00 86.62 87 VAL A C 1
ATOM 647 O O . VAL A 1 87 ? 8.840 5.126 8.302 1.00 86.62 87 VAL A O 1
ATOM 650 N N . SER A 1 88 ? 10.846 4.222 7.875 1.00 87.94 88 SER A N 1
ATOM 651 C CA . SER A 1 88 ? 11.618 5.038 8.817 1.00 87.94 88 SER A CA 1
ATOM 652 C C . SER A 1 88 ? 11.961 6.407 8.240 1.00 87.94 88 SER A C 1
ATOM 654 O O . SER A 1 88 ? 11.954 7.396 8.972 1.00 87.94 88 SER A O 1
ATOM 656 N N . ASN A 1 89 ? 12.272 6.464 6.943 1.00 88.75 89 ASN A N 1
ATOM 657 C CA . ASN A 1 89 ? 12.641 7.697 6.253 1.00 88.75 89 ASN A CA 1
ATOM 658 C C . ASN A 1 89 ? 12.072 7.732 4.821 1.00 88.75 89 ASN A C 1
ATOM 660 O O . ASN A 1 89 ? 12.829 7.552 3.867 1.00 88.75 89 ASN A O 1
ATOM 664 N N . PRO A 1 90 ? 10.752 7.936 4.672 1.00 89.38 90 PRO A N 1
ATOM 665 C CA . PRO A 1 90 ? 10.083 7.917 3.375 1.00 89.38 90 PRO A CA 1
ATOM 666 C C . PRO A 1 90 ? 10.614 9.027 2.458 1.00 89.38 90 PRO A C 1
ATOM 668 O O . PRO A 1 90 ? 10.707 10.183 2.876 1.00 89.38 90 PRO A O 1
ATOM 671 N N . SER A 1 91 ? 10.908 8.699 1.199 1.00 90.00 91 SER A N 1
ATOM 672 C CA . SER A 1 91 ? 11.270 9.677 0.159 1.00 90.00 91 SER A CA 1
ATOM 673 C C . SER A 1 91 ? 10.077 10.025 -0.732 1.00 90.00 91 SER A C 1
ATOM 675 O O . SER A 1 91 ? 10.003 11.123 -1.287 1.00 90.00 91 SER A O 1
ATOM 677 N N . PHE A 1 92 ? 9.133 9.094 -0.882 1.00 89.31 92 PHE A N 1
ATOM 678 C CA . PHE A 1 92 ? 7.907 9.270 -1.655 1.00 89.31 92 PHE A CA 1
ATOM 679 C C . PHE A 1 92 ? 6.763 8.435 -1.084 1.00 89.31 92 PHE A C 1
ATOM 681 O O . PHE A 1 92 ? 6.970 7.384 -0.486 1.00 89.31 92 PHE A O 1
ATOM 688 N N . PHE A 1 93 ? 5.534 8.889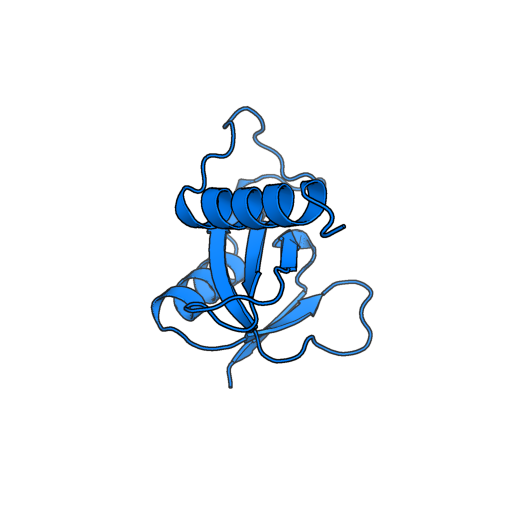 -1.326 1.00 90.75 93 PHE A N 1
ATOM 689 C CA . PHE A 1 93 ? 4.329 8.144 -0.986 1.00 90.75 93 PHE A CA 1
ATOM 690 C C . PHE A 1 93 ? 3.544 7.787 -2.238 1.00 90.75 93 PHE A C 1
ATOM 692 O O . PHE A 1 93 ? 3.327 8.627 -3.112 1.00 90.75 93 PHE A O 1
ATOM 699 N N . TYR A 1 94 ? 3.035 6.562 -2.261 1.00 92.25 94 TYR A N 1
ATOM 700 C CA . TYR A 1 94 ? 2.005 6.140 -3.193 1.00 92.25 94 TYR A CA 1
ATOM 701 C C . TYR A 1 94 ? 0.689 5.962 -2.452 1.00 92.25 94 TYR A C 1
ATOM 703 O O . TYR A 1 94 ? 0.645 5.375 -1.372 1.00 92.25 94 TYR A O 1
ATOM 711 N N . VAL A 1 95 ? -0.395 6.455 -3.044 1.00 90.75 95 VAL A N 1
ATOM 712 C CA . VAL A 1 95 ? -1.745 6.286 -2.509 1.00 90.75 95 VAL A CA 1
ATOM 713 C C . VAL A 1 95 ? -2.615 5.704 -3.609 1.00 90.75 95 VAL A C 1
ATOM 715 O O . VAL A 1 95 ? -2.874 6.362 -4.616 1.00 90.75 95 VAL A O 1
ATOM 718 N N . PHE A 1 96 ? -3.072 4.472 -3.411 1.00 90.56 96 PHE A N 1
ATOM 719 C CA . PHE A 1 96 ? -3.954 3.780 -4.346 1.00 90.56 96 PHE A CA 1
ATOM 720 C C . PHE A 1 96 ? -5.283 3.463 -3.696 1.00 90.56 96 PHE A C 1
ATOM 722 O O . PHE A 1 96 ? -5.356 3.205 -2.497 1.00 90.56 96 PHE A O 1
ATOM 729 N N . THR A 1 97 ? -6.340 3.411 -4.501 1.00 88.62 97 THR A N 1
ATOM 730 C CA . THR A 1 97 ? -7.556 2.747 -4.041 1.00 88.62 97 THR A CA 1
ATOM 731 C C . THR A 1 97 ? -7.356 1.232 -4.080 1.00 88.62 97 THR A C 1
ATOM 733 O O . THR A 1 97 ? -6.782 0.715 -5.033 1.00 88.62 97 THR A O 1
ATOM 736 N N . THR A 1 98 ? -7.874 0.485 -3.112 1.00 88.94 98 THR A N 1
ATOM 737 C CA . THR A 1 98 ? -7.886 -0.986 -3.147 1.00 88.94 98 THR A CA 1
ATOM 738 C C . THR A 1 98 ? -8.571 -1.513 -4.410 1.00 88.94 98 THR A C 1
ATOM 740 O O . THR A 1 98 ? -8.157 -2.532 -4.946 1.00 88.94 98 THR A O 1
ATOM 743 N N . CYS A 1 99 ? -9.554 -0.784 -4.953 1.00 85.94 99 CYS A N 1
ATOM 744 C CA . CYS A 1 99 ? -10.242 -1.141 -6.197 1.00 85.94 99 CYS A CA 1
ATOM 745 C C . CYS A 1 99 ? -9.354 -1.070 -7.445 1.00 85.94 99 CYS A C 1
ATOM 747 O O . CYS A 1 99 ? -9.652 -1.753 -8.417 1.00 85.94 99 CYS A O 1
ATOM 749 N N . SER A 1 100 ? -8.321 -0.222 -7.436 1.00 88.31 100 SER A N 1
ATOM 750 C CA . SER A 1 100 ? -7.388 -0.081 -8.558 1.00 88.31 100 SER A CA 1
ATOM 751 C C . SER A 1 100 ? -6.241 -1.088 -8.492 1.00 88.31 100 SER A C 1
ATOM 753 O O . SER A 1 100 ? -5.386 -1.080 -9.368 1.00 88.31 100 SER A O 1
ATOM 755 N N . ILE A 1 101 ? -6.180 -1.926 -7.453 1.00 91.12 101 ILE A N 1
ATOM 756 C CA . ILE A 1 101 ? -5.143 -2.945 -7.290 1.00 91.12 101 ILE A CA 1
ATOM 757 C C . ILE A 1 101 ? -5.726 -4.289 -7.735 1.00 91.12 101 ILE A C 1
ATOM 759 O O . ILE A 1 101 ? -6.671 -4.802 -7.142 1.00 91.12 101 ILE A O 1
ATOM 763 N N . ASN A 1 102 ? -5.139 -4.871 -8.777 1.00 89.38 102 ASN A N 1
ATOM 764 C CA . ASN A 1 102 ? -5.519 -6.183 -9.304 1.00 89.38 102 ASN A CA 1
ATOM 765 C C . ASN A 1 102 ? -4.886 -7.335 -8.511 1.00 89.38 102 ASN A C 1
ATOM 767 O O . ASN A 1 102 ? -5.398 -8.452 -8.518 1.00 89.38 102 ASN A O 1
ATOM 771 N N . GLY A 1 103 ? -3.768 -7.069 -7.839 1.00 90.75 103 GLY A N 1
ATOM 772 C CA . GLY A 1 103 ? -3.042 -8.036 -7.028 1.00 90.75 103 GLY A CA 1
ATOM 773 C C . GLY A 1 103 ? -1.725 -7.464 -6.518 1.00 90.75 103 GLY A C 1
ATOM 774 O O . GLY A 1 103 ? -1.377 -6.317 -6.806 1.00 90.75 103 GLY A O 1
ATOM 775 N N . PHE A 1 104 ? -0.982 -8.274 -5.775 1.00 93.94 104 PHE A N 1
ATOM 776 C CA . PHE A 1 104 ? 0.379 -7.966 -5.354 1.00 93.94 104 PHE A CA 1
ATOM 777 C C . PHE A 1 104 ? 1.190 -9.252 -5.206 1.00 93.94 104 PHE A C 1
ATOM 779 O O . PHE A 1 104 ? 0.627 -10.344 -5.100 1.00 93.94 104 PHE A O 1
ATOM 786 N N . VAL A 1 105 ? 2.508 -9.108 -5.187 1.00 93.44 105 VAL A N 1
ATOM 787 C CA . VAL A 1 105 ? 3.442 -10.161 -4.777 1.00 93.44 105 VAL A CA 1
ATOM 788 C C . VAL A 1 105 ? 4.287 -9.660 -3.615 1.00 93.44 105 VAL A C 1
ATOM 790 O O . VAL A 1 105 ? 4.527 -8.460 -3.491 1.00 93.44 105 VAL A O 1
ATOM 793 N N . THR A 1 106 ? 4.692 -10.584 -2.751 1.00 89.19 106 THR A N 1
ATOM 794 C CA . THR A 1 106 ? 5.618 -10.345 -1.640 1.00 89.19 106 THR A CA 1
ATOM 795 C C . THR A 1 106 ? 6.989 -10.889 -2.011 1.00 89.19 106 THR A C 1
ATOM 797 O O . THR A 1 106 ? 7.056 -11.981 -2.585 1.00 89.19 106 THR A O 1
ATOM 800 N N . GLU A 1 107 ? 8.046 -10.179 -1.635 1.00 70.56 107 GLU A N 1
ATOM 801 C CA . GLU A 1 107 ? 9.436 -10.644 -1.760 1.00 70.56 107 GLU A CA 1
ATOM 802 C C . GLU A 1 107 ? 10.022 -11.085 -0.414 1.00 70.56 107 GLU A C 1
ATOM 804 O O . GLU A 1 107 ? 9.671 -10.475 0.624 1.00 70.56 107 GLU A O 1
#

pLDDT: mean 82.83, std 12.51, range [43.44, 95.94]